Protein AF-A0A2G5B6R5-F1 (afdb_monomer_lite)

Sequence (101 aa):
LQSRLMDGTRFLDLSIRLKQPYTFVHQGDCEHVMVFTDLRLLGPKDDQFVESYPKQVFRTRHMRHKCRMCSAYPAQYVTKNDFHSGMSPCYFCEKCYTPFH

Structure (mmCIF, N/CA/C/O backbone):
data_AF-A0A2G5B6R5-F1
#
_entry.id   AF-A0A2G5B6R5-F1
#
loop_
_atom_site.group_PDB
_atom_site.id
_atom_site.type_symbol
_atom_site.label_atom_id
_atom_site.lab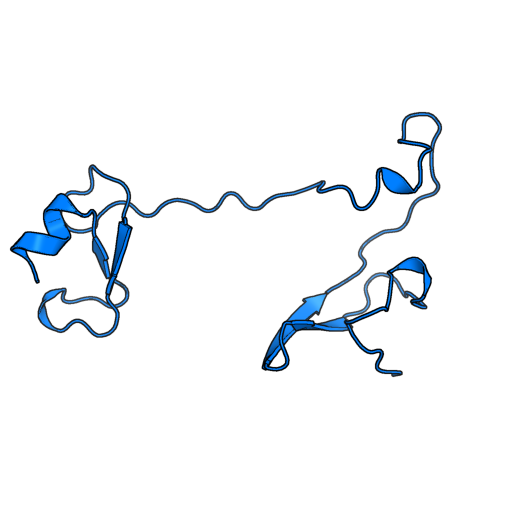el_alt_id
_atom_site.label_comp_id
_atom_site.label_asym_id
_atom_site.label_entity_id
_atom_site.label_seq_id
_atom_site.pdbx_PDB_ins_code
_atom_site.Cartn_x
_atom_site.Cartn_y
_atom_site.Cartn_z
_atom_site.occupancy
_atom_site.B_iso_or_equiv
_atom_site.auth_seq_id
_atom_site.auth_comp_id
_atom_site.auth_asym_id
_atom_site.auth_atom_id
_atom_site.pdbx_PDB_model_num
ATOM 1 N N . LEU A 1 1 ? -22.198 -13.463 2.267 1.00 58.06 1 LEU A N 1
ATOM 2 C CA . LEU A 1 1 ? -21.353 -12.249 2.366 1.00 58.06 1 LEU A CA 1
ATOM 3 C C . LEU A 1 1 ? -21.828 -11.288 1.288 1.00 58.06 1 LEU A C 1
ATOM 5 O O . LEU A 1 1 ? -22.021 -11.735 0.168 1.00 58.06 1 LEU A O 1
ATOM 9 N N . GLN A 1 2 ? -22.141 -10.041 1.638 1.00 66.56 2 GLN A N 1
ATOM 10 C CA . GLN A 1 2 ? -22.731 -9.071 0.710 1.00 66.56 2 GLN A CA 1
ATOM 11 C C . GLN A 1 2 ? -21.610 -8.340 -0.040 1.00 66.56 2 GLN A C 1
ATOM 13 O O . GLN A 1 2 ? -20.741 -7.754 0.600 1.00 66.56 2 GLN A O 1
ATOM 18 N N . SER A 1 3 ? -21.613 -8.390 -1.371 1.00 79.88 3 SER A N 1
ATOM 19 C CA . SER A 1 3 ? -20.695 -7.611 -2.206 1.00 79.88 3 SER A CA 1
ATOM 20 C C . SER A 1 3 ? -21.207 -6.178 -2.367 1.00 79.88 3 SER A C 1
ATOM 22 O O . SER A 1 3 ? -22.415 -5.947 -2.466 1.00 79.88 3 SER A O 1
ATOM 24 N N . ARG A 1 4 ? -20.294 -5.206 -2.392 1.00 84.75 4 ARG A N 1
ATOM 25 C CA . ARG A 1 4 ? -20.584 -3.789 -2.656 1.00 84.75 4 ARG A CA 1
ATOM 26 C C . ARG A 1 4 ? -19.706 -3.311 -3.807 1.00 84.75 4 ARG A C 1
ATOM 28 O O . ARG A 1 4 ? -18.609 -3.832 -3.993 1.00 84.75 4 ARG A O 1
ATOM 35 N N . LEU A 1 5 ? -20.204 -2.351 -4.583 1.00 88.19 5 LEU A N 1
ATOM 36 C CA . LEU A 1 5 ? -19.416 -1.721 -5.640 1.00 88.19 5 LEU A CA 1
ATOM 37 C C . LEU A 1 5 ? -18.291 -0.911 -5.002 1.00 88.19 5 LEU A C 1
ATOM 39 O O . LEU A 1 5 ? -18.528 -0.184 -4.043 1.00 88.19 5 LEU A O 1
ATOM 43 N N . MET A 1 6 ? -17.075 -1.043 -5.524 1.00 84.69 6 MET A N 1
ATOM 44 C CA . MET A 1 6 ? -15.938 -0.248 -5.055 1.00 84.69 6 MET A CA 1
ATOM 45 C C . MET A 1 6 ? -16.147 1.244 -5.316 1.00 84.69 6 MET A C 1
ATOM 47 O O . MET A 1 6 ? -15.794 2.073 -4.481 1.00 84.69 6 MET A O 1
ATOM 51 N N . ASP A 1 7 ? -16.750 1.570 -6.459 1.00 85.62 7 ASP A N 1
ATOM 52 C CA . ASP A 1 7 ? -17.156 2.930 -6.776 1.00 85.62 7 ASP A CA 1
ATOM 53 C C . ASP A 1 7 ? -18.339 3.359 -5.894 1.00 85.62 7 ASP A C 1
ATOM 55 O O . ASP A 1 7 ? -19.314 2.622 -5.729 1.00 85.62 7 ASP A O 1
ATOM 59 N N . GLY A 1 8 ? -18.226 4.538 -5.287 1.00 86.12 8 GLY A N 1
ATOM 60 C CA . GLY A 1 8 ? -19.256 5.124 -4.425 1.00 86.12 8 GLY A CA 1
ATOM 61 C C . GLY A 1 8 ? -19.422 4.521 -3.019 1.00 86.12 8 GLY A C 1
ATOM 62 O O . GLY A 1 8 ? -20.127 5.121 -2.211 1.00 86.12 8 GLY A O 1
ATOM 63 N N . THR A 1 9 ? -18.776 3.399 -2.675 1.00 90.19 9 THR A N 1
ATOM 64 C CA . THR A 1 9 ? -18.828 2.837 -1.306 1.00 90.19 9 THR A CA 1
ATOM 65 C C . THR A 1 9 ? -17.692 3.387 -0.444 1.00 90.19 9 THR A C 1
ATOM 67 O O . THR A 1 9 ? -16.518 3.250 -0.787 1.00 90.19 9 THR A O 1
ATOM 70 N N . ARG A 1 10 ? -18.011 3.963 0.720 1.00 88.44 10 ARG A N 1
ATOM 71 C CA . ARG A 1 10 ? -17.022 4.438 1.703 1.00 88.44 10 ARG A CA 1
ATOM 72 C C . ARG A 1 10 ? -16.859 3.429 2.837 1.00 88.44 10 ARG A C 1
ATOM 74 O O . ARG A 1 10 ? -17.746 2.625 3.103 1.00 88.44 10 ARG A O 1
ATOM 81 N N . PHE A 1 11 ? -15.765 3.532 3.594 1.00 86.69 11 PHE A N 1
ATOM 82 C CA . PHE A 1 11 ? -15.540 2.687 4.779 1.00 86.69 11 PHE A CA 1
ATOM 83 C C . PHE A 1 11 ? -16.657 2.788 5.830 1.00 86.69 11 PHE A C 1
ATOM 85 O O . PHE A 1 11 ? -16.949 1.798 6.492 1.00 86.69 11 PHE A O 1
ATOM 92 N N . LEU A 1 12 ? -17.297 3.956 5.958 1.00 87.00 12 LEU A N 1
ATOM 93 C CA . LEU A 1 12 ? -18.424 4.178 6.874 1.00 87.00 12 LEU A CA 1
ATOM 94 C C . LEU A 1 12 ? -19.689 3.407 6.471 1.00 87.00 12 LEU A C 1
ATOM 96 O O . LEU A 1 12 ? -20.541 3.154 7.317 1.00 87.00 12 LEU A O 1
ATOM 100 N N . ASP A 1 13 ? -19.806 3.025 5.200 1.00 90.25 13 ASP A N 1
ATOM 101 C CA . ASP A 1 13 ? -20.969 2.313 4.672 1.00 90.25 13 ASP A CA 1
ATOM 102 C C . ASP A 1 13 ? -20.816 0.780 4.847 1.00 90.25 13 ASP A C 1
ATOM 104 O O . ASP A 1 13 ? -21.718 0.003 4.522 1.00 90.25 13 ASP A O 1
ATOM 108 N N . LEU A 1 14 ? -19.666 0.322 5.366 1.00 89.19 14 LEU A N 1
ATOM 109 C CA . LEU A 1 14 ? -19.332 -1.089 5.549 1.00 89.19 14 LEU A CA 1
ATOM 110 C C . LEU A 1 14 ? -19.655 -1.575 6.966 1.00 89.19 14 LEU A C 1
ATOM 112 O O . LEU A 1 14 ? -19.284 -0.968 7.966 1.00 89.19 14 LEU A O 1
ATOM 116 N N . SER A 1 15 ? -20.261 -2.759 7.059 1.00 91.25 15 SER A N 1
ATOM 117 C CA . SER A 1 15 ? -20.335 -3.512 8.317 1.00 91.25 15 SER A CA 1
ATOM 118 C C . SER A 1 15 ? -19.061 -4.334 8.505 1.00 91.25 15 SER A C 1
ATOM 120 O O . SER A 1 15 ? -18.885 -5.374 7.868 1.00 91.25 15 SER A O 1
ATOM 122 N N . ILE A 1 16 ? -18.167 -3.860 9.372 1.00 90.62 16 ILE A N 1
ATOM 123 C CA . ILE A 1 16 ? -16.826 -4.425 9.552 1.00 90.62 16 ILE A CA 1
ATOM 124 C C . ILE A 1 16 ? -16.781 -5.352 10.771 1.00 90.62 16 ILE A C 1
ATOM 126 O O . ILE A 1 16 ? -17.204 -5.008 11.871 1.00 90.62 16 ILE A O 1
ATOM 130 N N . ARG A 1 17 ? -16.192 -6.530 10.575 1.00 93.75 17 ARG A N 1
ATOM 131 C CA . ARG A 1 17 ? -15.687 -7.427 11.623 1.00 93.75 17 ARG A CA 1
ATOM 132 C C . ARG A 1 17 ? -14.165 -7.400 11.627 1.00 93.75 17 ARG A C 1
ATOM 134 O O . ARG A 1 17 ? -13.549 -7.544 10.567 1.00 93.75 17 ARG A O 1
ATOM 141 N N . LEU A 1 18 ? -13.580 -7.250 12.811 1.00 95.56 18 LEU A N 1
ATOM 142 C CA . LEU A 1 18 ? -12.131 -7.275 12.988 1.00 95.56 18 LEU A CA 1
ATOM 143 C C . LEU A 1 18 ? -11.564 -8.672 12.736 1.00 95.56 18 LEU A C 1
ATOM 145 O O . LEU A 1 18 ? -12.228 -9.676 12.991 1.00 95.56 18 LEU A O 1
ATOM 149 N N . LYS A 1 19 ? -10.316 -8.713 12.261 1.00 95.94 19 LYS A N 1
ATOM 150 C CA . LYS A 1 19 ? -9.527 -9.932 12.009 1.00 95.94 19 LYS A CA 1
ATOM 151 C C . LYS A 1 19 ? -10.158 -10.907 11.006 1.00 95.94 19 LYS A C 1
ATOM 153 O O . LYS A 1 19 ? -9.733 -12.053 10.909 1.00 95.94 19 LYS A O 1
ATOM 158 N N . GLN A 1 20 ? -11.142 -10.448 10.238 1.00 94.81 20 GLN A N 1
ATOM 159 C CA . GLN A 1 20 ? -11.766 -11.205 9.161 1.00 94.81 20 GLN A CA 1
ATOM 160 C C . GLN A 1 20 ? -11.118 -10.819 7.819 1.00 94.81 20 GLN A C 1
ATOM 162 O O . GLN A 1 20 ? -10.940 -9.624 7.573 1.00 94.81 20 GLN A O 1
ATOM 167 N N . PRO A 1 21 ? -10.785 -11.781 6.939 1.00 94.81 21 PRO A N 1
ATOM 168 C CA . PRO A 1 21 ? -10.384 -11.482 5.567 1.00 94.81 21 PRO A CA 1
ATOM 169 C C . PRO A 1 21 ? -11.568 -11.015 4.712 1.00 94.81 21 PRO A C 1
ATOM 171 O O . PRO A 1 21 ? -12.636 -11.634 4.715 1.00 94.81 21 PRO A O 1
ATOM 174 N N . TYR A 1 22 ? -11.337 -9.946 3.953 1.00 92.69 22 TYR A N 1
ATOM 175 C CA . TYR A 1 22 ? -12.223 -9.398 2.927 1.00 92.69 22 TYR A CA 1
ATOM 176 C C . TYR A 1 22 ? -11.505 -9.392 1.580 1.00 92.69 22 TYR A C 1
ATOM 178 O O . TYR A 1 22 ? -10.299 -9.151 1.526 1.00 92.69 22 TYR A O 1
ATOM 186 N N . THR A 1 23 ? -12.249 -9.601 0.496 1.00 91.94 23 THR A N 1
ATOM 187 C CA . THR A 1 23 ? -11.727 -9.450 -0.866 1.00 91.94 23 THR A CA 1
ATOM 188 C C . THR A 1 23 ? -11.978 -8.032 -1.357 1.00 91.94 23 THR A C 1
ATOM 190 O O . THR A 1 23 ? -13.111 -7.552 -1.355 1.00 91.94 23 THR A O 1
ATOM 193 N N . PHE A 1 24 ? -10.911 -7.373 -1.784 1.00 90.19 24 PHE A N 1
ATOM 194 C CA . PHE A 1 24 ? -10.912 -6.086 -2.461 1.00 90.19 24 PHE A CA 1
ATOM 195 C C . PHE A 1 24 ? -10.521 -6.303 -3.914 1.00 90.19 24 PHE A C 1
ATOM 197 O O . PHE A 1 24 ? -9.476 -6.890 -4.173 1.00 90.19 24 PHE A O 1
ATOM 204 N N . VAL A 1 25 ? -11.333 -5.824 -4.851 1.00 89.56 25 VAL A N 1
ATOM 205 C CA . VAL A 1 25 ? -11.052 -5.964 -6.283 1.00 89.56 25 VAL A CA 1
ATOM 206 C C . VAL A 1 25 ? -10.777 -4.586 -6.866 1.00 89.56 25 VAL A C 1
ATOM 208 O O . VAL A 1 25 ? -11.668 -3.739 -6.926 1.00 89.56 25 VAL A O 1
ATOM 211 N N . HIS A 1 26 ? -9.538 -4.349 -7.285 1.00 84.81 26 HIS A N 1
ATOM 212 C CA . HIS A 1 26 ? -9.129 -3.130 -7.971 1.00 84.81 26 HIS A CA 1
ATOM 213 C C . HIS A 1 26 ? -9.276 -3.314 -9.483 1.00 84.81 26 HIS A C 1
ATOM 215 O O . HIS A 1 26 ? -8.817 -4.311 -10.027 1.00 84.81 26 HIS A O 1
ATOM 221 N N . GLN A 1 27 ? -9.931 -2.359 -10.152 1.00 83.56 27 GLN A N 1
ATOM 222 C CA . GLN A 1 27 ? -10.086 -2.302 -11.619 1.00 83.56 27 GLN A CA 1
ATOM 223 C C . GLN A 1 27 ? -10.665 -3.565 -12.296 1.00 83.56 27 GLN A C 1
ATOM 225 O O . GLN A 1 27 ? -10.565 -3.717 -13.506 1.00 83.56 27 GLN A O 1
ATOM 230 N N . GLY A 1 28 ? -11.364 -4.418 -11.540 1.00 78.06 28 GLY A N 1
ATOM 231 C CA . GLY A 1 28 ? -12.147 -5.541 -12.068 1.00 78.06 28 GLY A CA 1
ATOM 232 C C . GLY A 1 28 ? -11.414 -6.881 -12.150 1.00 78.06 28 GLY A C 1
ATOM 233 O O . GLY A 1 28 ? -12.086 -7.901 -12.258 1.00 78.06 28 GLY A O 1
ATOM 234 N N . ASP A 1 29 ? -10.087 -6.906 -12.045 1.00 83.88 29 ASP A N 1
ATOM 235 C CA . ASP A 1 29 ? -9.280 -8.126 -12.199 1.00 83.88 29 ASP A CA 1
ATOM 236 C C . ASP A 1 29 ? -8.176 -8.300 -11.139 1.00 83.88 29 ASP A C 1
ATOM 238 O O . ASP A 1 29 ? -7.628 -9.392 -10.987 1.00 83.88 29 ASP A O 1
ATOM 242 N N . CYS A 1 30 ? -7.854 -7.257 -10.372 1.00 88.06 30 CYS A N 1
ATOM 243 C CA . CYS A 1 30 ? -6.792 -7.310 -9.375 1.00 88.06 30 CYS A CA 1
ATOM 244 C C . CYS A 1 30 ? -7.365 -7.538 -7.970 1.00 88.06 30 CYS A C 1
ATOM 246 O O . CYS A 1 30 ? -7.850 -6.611 -7.315 1.00 88.06 30 CYS A O 1
ATOM 248 N N . GLU A 1 31 ? -7.320 -8.786 -7.503 1.00 91.75 31 GLU A N 1
ATOM 249 C CA . GLU A 1 31 ? -7.852 -9.182 -6.199 1.00 91.75 31 GLU A CA 1
ATOM 250 C C . GLU A 1 31 ? -6.800 -9.090 -5.086 1.00 91.75 31 GLU A C 1
ATOM 252 O O . GLU A 1 31 ? -5.696 -9.636 -5.169 1.00 91.75 31 GLU A O 1
ATOM 257 N N . HIS A 1 32 ? -7.167 -8.432 -3.990 1.00 91.06 32 HIS A N 1
ATOM 258 C CA . HIS A 1 32 ? -6.346 -8.282 -2.800 1.00 91.06 32 HIS A CA 1
ATOM 259 C C . HIS A 1 32 ? -7.130 -8.665 -1.552 1.00 91.06 32 HIS A C 1
ATOM 261 O O . HIS A 1 32 ? -8.285 -8.281 -1.370 1.00 91.06 32 HIS A O 1
ATOM 267 N N . VAL A 1 33 ? -6.473 -9.379 -0.643 1.00 94.06 33 VAL A N 1
ATOM 268 C CA . VAL A 1 33 ? -7.031 -9.633 0.684 1.00 94.06 33 VAL A CA 1
ATOM 269 C C . VAL A 1 33 ? -6.770 -8.419 1.567 1.00 94.06 33 VAL A C 1
ATOM 271 O O . VAL A 1 33 ? -5.628 -7.997 1.739 1.00 94.06 33 VAL A O 1
ATOM 274 N N . MET A 1 34 ? -7.832 -7.879 2.155 1.00 92.38 34 MET A N 1
ATOM 275 C CA . MET A 1 34 ? -7.768 -6.825 3.162 1.00 92.38 34 MET A CA 1
ATOM 276 C C . MET A 1 34 ? -8.294 -7.342 4.496 1.00 92.38 34 MET A C 1
ATOM 278 O O . MET A 1 34 ? -9.248 -8.117 4.547 1.00 92.38 34 MET A O 1
ATOM 282 N N . VAL A 1 35 ? -7.685 -6.890 5.590 1.00 94.81 35 VAL A N 1
ATOM 283 C CA . VAL A 1 35 ? -8.096 -7.239 6.953 1.00 94.81 35 VAL A CA 1
ATOM 284 C C . VAL A 1 35 ? -8.127 -5.967 7.785 1.00 94.81 35 VAL A C 1
ATOM 286 O O . VAL A 1 35 ? -7.134 -5.246 7.860 1.00 94.81 35 VAL A O 1
ATOM 289 N N . PHE A 1 36 ? -9.251 -5.714 8.449 1.00 93.88 36 PHE A N 1
ATOM 290 C CA . PHE A 1 36 ? -9.320 -4.700 9.498 1.00 93.88 36 PHE A CA 1
ATOM 291 C C . PHE A 1 36 ? -8.782 -5.320 10.784 1.00 93.88 36 PHE A C 1
ATOM 293 O O . PHE A 1 36 ? -9.416 -6.204 11.361 1.00 93.88 36 PHE A O 1
ATOM 300 N N . THR A 1 37 ? -7.581 -4.926 11.194 1.00 95.31 37 THR A N 1
ATOM 301 C CA . THR A 1 37 ? -6.891 -5.551 12.330 1.00 95.31 37 THR A CA 1
ATOM 302 C C . THR A 1 37 ? -7.420 -5.040 13.663 1.00 95.31 37 THR A C 1
ATOM 304 O O . THR A 1 37 ? -7.679 -5.838 14.563 1.00 95.31 37 THR A O 1
ATOM 307 N N . ASP A 1 38 ? -7.650 -3.729 13.750 1.00 93.69 38 ASP A N 1
ATOM 308 C CA . ASP A 1 38 ? -7.925 -3.021 14.995 1.00 93.69 38 ASP A CA 1
ATOM 309 C C . ASP A 1 38 ? -8.953 -1.901 14.790 1.00 93.69 38 ASP A C 1
ATOM 311 O O . ASP A 1 38 ? -9.122 -1.370 13.690 1.00 93.69 38 ASP A O 1
ATOM 315 N N . LEU A 1 39 ? -9.625 -1.523 15.878 1.00 91.75 39 LEU A N 1
ATOM 316 C CA . LEU A 1 39 ? -10.519 -0.371 15.954 1.00 91.75 39 LEU A CA 1
ATOM 317 C C . LEU A 1 39 ? -10.289 0.339 17.286 1.00 91.75 39 LEU A C 1
ATOM 319 O O . LEU A 1 39 ? -10.113 -0.304 18.319 1.00 91.75 39 LEU A O 1
ATOM 323 N N . ARG A 1 40 ? -10.293 1.671 17.262 1.00 91.38 40 ARG A N 1
ATOM 324 C CA . ARG A 1 40 ? -10.128 2.504 18.454 1.00 91.38 40 ARG A CA 1
ATOM 325 C C . ARG A 1 40 ? -11.084 3.685 18.421 1.00 91.38 40 ARG A C 1
ATOM 327 O O . ARG A 1 40 ? -11.451 4.155 17.347 1.00 91.38 40 ARG A O 1
ATOM 334 N N . LEU A 1 41 ? -11.433 4.183 19.602 1.00 92.69 41 LEU A N 1
ATOM 335 C CA . LEU A 1 41 ? -12.155 5.443 19.738 1.00 92.69 41 LEU A CA 1
ATOM 336 C C . LEU A 1 41 ? -11.251 6.624 19.356 1.00 92.69 41 LEU A C 1
ATOM 338 O O . LEU A 1 41 ? -10.030 6.575 19.550 1.00 92.69 41 LEU A O 1
ATOM 342 N N . LEU A 1 42 ? -11.870 7.673 18.814 1.00 93.06 42 LEU A N 1
ATOM 343 C CA . LEU A 1 42 ? -11.201 8.932 18.507 1.00 93.06 42 LEU A CA 1
ATOM 344 C C . LEU A 1 42 ? -10.807 9.617 19.821 1.00 93.06 42 LEU A C 1
ATOM 346 O O . LEU A 1 42 ? -11.648 9.847 20.688 1.00 93.06 42 LEU A O 1
ATOM 350 N N . GLY A 1 43 ? -9.518 9.888 19.987 1.00 94.94 43 GLY A N 1
ATOM 351 C CA . GLY A 1 43 ? -8.959 10.530 21.166 1.00 94.94 43 GLY A CA 1
ATOM 352 C C . GLY A 1 43 ? -8.723 12.030 20.960 1.00 94.94 43 GLY A C 1
ATOM 353 O O . GLY A 1 43 ? -8.692 12.505 19.826 1.00 94.94 43 GLY A O 1
ATOM 354 N N . PRO A 1 44 ? -8.464 12.795 22.037 1.00 95.69 44 PRO A N 1
ATOM 355 C CA . PRO A 1 44 ? -8.264 14.249 21.956 1.00 95.69 44 PRO A CA 1
ATOM 356 C C . PRO A 1 44 ? -7.025 14.695 21.165 1.00 95.69 44 PRO A C 1
ATOM 358 O O . PRO A 1 44 ? -6.934 15.848 20.763 1.00 95.69 44 PRO A O 1
ATOM 361 N N . LYS A 1 45 ? -6.039 13.805 20.985 1.00 94.12 45 LYS A N 1
ATOM 362 C CA . LYS A 1 45 ? -4.806 14.080 20.224 1.00 94.12 45 LYS A CA 1
ATOM 363 C C . LYS A 1 45 ? -4.932 13.749 18.739 1.00 94.12 45 LYS A C 1
ATOM 365 O O . LYS A 1 45 ? -4.003 14.011 17.979 1.00 94.12 45 LYS A O 1
ATOM 370 N N . ASP A 1 46 ? -6.034 13.124 18.348 1.00 93.12 46 ASP A N 1
ATOM 371 C CA . ASP A 1 46 ? -6.290 12.809 16.956 1.00 93.12 46 ASP A CA 1
ATOM 372 C C . ASP A 1 46 ? -6.857 14.015 16.225 1.00 93.12 46 ASP A C 1
ATOM 374 O O . ASP A 1 46 ? -7.350 14.972 16.822 1.00 93.12 46 ASP A O 1
ATOM 378 N N . ASP A 1 47 ? -6.817 13.935 14.905 1.00 93.50 47 ASP A N 1
ATOM 379 C CA . ASP A 1 47 ? -7.488 14.906 14.062 1.00 93.50 47 ASP A CA 1
ATOM 380 C C . ASP A 1 47 ? -8.997 14.715 14.167 1.00 93.50 47 ASP A C 1
ATOM 382 O O . ASP A 1 47 ? -9.491 13.602 13.967 1.00 93.50 47 ASP A O 1
ATOM 386 N N . GLN A 1 48 ? -9.692 15.787 14.540 1.00 94.19 48 GLN A N 1
ATOM 387 C CA . GLN A 1 48 ? -11.131 15.778 14.800 1.00 94.19 48 GLN A CA 1
ATOM 388 C C . GLN A 1 48 ? -11.955 16.018 13.529 1.00 94.19 48 GLN A C 1
ATOM 390 O O . GLN A 1 48 ? -13.167 15.819 13.541 1.00 94.19 48 GLN A O 1
ATOM 395 N N . PHE A 1 49 ? -11.310 16.433 12.438 1.00 92.50 49 PHE A N 1
ATOM 396 C CA . PHE A 1 49 ? -11.965 16.725 11.171 1.00 92.50 49 PHE A CA 1
ATOM 397 C C . PHE A 1 49 ? -12.075 15.453 10.326 1.00 92.50 49 PHE A C 1
ATOM 399 O O . PHE A 1 49 ? -11.086 14.754 10.090 1.00 92.50 49 PHE A O 1
ATOM 406 N N . VAL A 1 50 ? -13.287 15.131 9.866 1.00 88.00 50 VAL A N 1
ATOM 407 C CA . VAL A 1 50 ? -13.558 13.905 9.090 1.00 88.00 50 VAL A CA 1
ATOM 408 C C . VAL A 1 50 ? -12.858 13.964 7.732 1.00 88.00 50 VAL A C 1
ATOM 410 O O . VAL A 1 50 ? -12.323 12.962 7.264 1.00 88.00 50 VAL A O 1
ATOM 413 N N . GLU A 1 51 ? -12.803 15.152 7.139 1.00 90.75 51 GLU A N 1
ATOM 414 C CA . GLU A 1 51 ? -12.119 15.475 5.888 1.00 90.75 51 GLU A CA 1
ATOM 415 C C . GLU A 1 51 ? -10.605 15.229 5.928 1.00 90.75 51 GLU A C 1
ATOM 417 O O . GLU A 1 51 ? -9.986 15.039 4.883 1.00 90.75 51 GLU A O 1
ATOM 422 N N . SER A 1 52 ? -10.004 15.163 7.118 1.00 91.50 52 SER A N 1
ATOM 423 C CA . SER A 1 52 ? -8.590 14.820 7.282 1.00 91.50 52 SER A CA 1
ATOM 424 C C . SER A 1 52 ? -8.304 13.321 7.125 1.00 91.50 52 SER A C 1
ATOM 426 O O . SER A 1 52 ? -7.141 12.910 7.184 1.00 91.50 52 SER A O 1
ATOM 428 N N . TYR A 1 53 ? -9.336 12.487 6.968 1.00 90.12 53 TYR A N 1
ATOM 429 C CA . TYR A 1 53 ? -9.231 11.044 6.750 1.00 90.12 53 TYR A CA 1
ATOM 430 C C . TYR A 1 53 ? -9.624 10.668 5.312 1.00 90.12 53 TYR A C 1
ATOM 432 O O . TYR A 1 53 ? -10.452 11.341 4.701 1.00 90.12 53 TYR A O 1
ATOM 440 N N . PRO A 1 54 ? -9.091 9.554 4.767 1.00 91.00 54 PRO A N 1
ATOM 441 C CA . PRO A 1 54 ? -8.190 8.580 5.396 1.00 91.00 54 PRO A CA 1
ATOM 442 C C . PRO A 1 54 ? -6.742 9.076 5.537 1.00 91.00 54 PRO A C 1
ATOM 444 O O . PRO A 1 54 ? -6.225 9.789 4.681 1.00 91.00 54 PRO A O 1
ATOM 447 N N . LYS A 1 55 ? -6.054 8.639 6.603 1.00 89.31 55 LYS A N 1
ATOM 448 C CA . LYS A 1 55 ? -4.643 8.975 6.855 1.00 89.31 55 LYS A CA 1
ATOM 449 C C . LYS A 1 55 ? -3.724 7.811 6.523 1.00 89.31 55 LYS A C 1
ATOM 451 O O . LYS A 1 55 ? -3.895 6.703 7.030 1.00 89.31 55 LYS A O 1
ATOM 456 N N . GLN A 1 56 ? -2.697 8.080 5.722 1.00 90.44 56 GLN A N 1
ATOM 457 C CA . GLN A 1 56 ? -1.652 7.103 5.459 1.00 90.44 56 GLN A CA 1
ATOM 458 C C . GLN A 1 56 ? -0.729 6.977 6.679 1.00 90.44 56 GLN A C 1
ATOM 460 O O . GLN A 1 56 ? 0.161 7.796 6.884 1.00 90.44 56 GLN A O 1
ATOM 465 N N . VAL A 1 57 ? -0.933 5.932 7.482 1.00 89.69 57 VAL A N 1
ATOM 466 C CA . VAL A 1 57 ? -0.095 5.635 8.662 1.00 89.69 57 VAL A CA 1
ATOM 467 C C . VAL A 1 57 ? 1.160 4.831 8.318 1.00 89.69 57 VAL A C 1
ATOM 469 O O . VAL A 1 57 ? 2.125 4.819 9.076 1.00 89.69 57 VAL A O 1
ATOM 472 N N . PHE A 1 58 ? 1.159 4.163 7.163 1.00 89.50 58 PHE A N 1
ATOM 473 C CA . PHE A 1 58 ? 2.270 3.350 6.694 1.00 89.50 58 PHE A CA 1
ATOM 474 C C . PHE A 1 58 ? 2.413 3.452 5.176 1.00 89.50 58 PHE A C 1
ATOM 476 O O . PHE A 1 58 ? 1.436 3.484 4.422 1.00 89.50 58 PHE A O 1
ATOM 483 N N . ARG A 1 59 ? 3.661 3.464 4.714 1.00 88.19 59 ARG A N 1
ATOM 484 C CA . ARG A 1 59 ? 4.015 3.273 3.311 1.00 88.19 59 ARG A CA 1
ATOM 485 C C . ARG A 1 59 ? 5.162 2.287 3.256 1.00 88.19 59 ARG A C 1
ATOM 487 O O . ARG A 1 59 ? 6.235 2.578 3.781 1.00 88.19 59 ARG A O 1
ATOM 494 N N . THR A 1 60 ? 4.968 1.164 2.571 1.00 87.06 60 THR A N 1
ATOM 495 C CA . THR A 1 60 ? 6.101 0.301 2.233 1.00 87.06 60 THR A CA 1
ATOM 496 C C . THR A 1 60 ? 7.113 1.116 1.440 1.00 87.06 60 THR A C 1
ATOM 498 O O . THR A 1 60 ? 6.782 1.771 0.447 1.00 87.06 60 THR A O 1
ATOM 501 N N . ARG A 1 61 ? 8.371 1.080 1.879 1.00 83.94 61 ARG A N 1
ATOM 502 C CA . ARG A 1 61 ? 9.467 1.660 1.115 1.00 83.94 61 ARG A CA 1
ATOM 503 C C . ARG A 1 61 ? 9.714 0.762 -0.091 1.00 83.94 61 ARG A C 1
ATOM 505 O O . ARG A 1 61 ? 10.266 -0.324 0.050 1.00 83.94 61 ARG A O 1
ATOM 512 N N . HIS A 1 62 ? 9.327 1.219 -1.277 1.00 81.06 62 HIS A N 1
ATOM 513 C CA . HIS A 1 62 ? 9.725 0.547 -2.508 1.00 81.06 62 HIS A CA 1
ATOM 514 C C . HIS A 1 62 ? 11.242 0.673 -2.655 1.00 81.06 62 HIS A C 1
ATOM 516 O O . HIS A 1 62 ? 11.776 1.763 -2.881 1.00 81.06 62 HIS A O 1
ATOM 522 N N . MET A 1 63 ? 11.948 -0.439 -2.465 1.00 80.69 63 MET A N 1
ATOM 523 C CA . MET A 1 63 ? 13.385 -0.485 -2.668 1.00 80.69 63 MET A CA 1
ATOM 524 C C . MET A 1 63 ? 13.652 -0.368 -4.168 1.00 80.69 63 MET A C 1
ATOM 526 O O . MET A 1 63 ? 13.195 -1.189 -4.960 1.00 80.69 63 MET A O 1
ATOM 530 N N . ARG A 1 64 ? 14.359 0.689 -4.574 1.00 85.12 64 ARG A N 1
ATOM 531 C CA . ARG A 1 64 ? 14.768 0.843 -5.971 1.00 85.12 64 ARG A CA 1
ATOM 532 C C . ARG A 1 64 ? 15.839 -0.201 -6.271 1.00 85.12 64 ARG A C 1
ATOM 534 O O . ARG A 1 64 ? 16.886 -0.204 -5.623 1.00 85.12 64 ARG A O 1
ATOM 541 N N . HIS A 1 65 ? 15.580 -1.070 -7.244 1.00 92.19 65 HIS A N 1
ATOM 542 C CA . HIS A 1 65 ? 16.582 -2.010 -7.737 1.00 92.19 65 HIS A CA 1
ATOM 543 C C . HIS A 1 65 ? 17.747 -1.237 -8.359 1.00 92.19 65 HIS A C 1
ATOM 545 O O . HIS A 1 65 ? 17.545 -0.215 -9.015 1.00 92.19 65 HIS A O 1
ATOM 551 N N . LYS A 1 66 ? 18.974 -1.712 -8.147 1.00 95.12 66 LYS A N 1
ATOM 552 C CA . LYS A 1 66 ? 20.146 -1.221 -8.877 1.00 95.12 66 LYS A CA 1
ATOM 553 C C . LYS A 1 66 ? 20.198 -1.885 -10.250 1.00 95.12 66 LYS A C 1
ATOM 555 O O . LYS A 1 66 ? 19.752 -3.020 -10.403 1.00 95.12 66 LYS A O 1
ATOM 560 N N . CYS A 1 67 ? 20.766 -1.185 -11.227 1.00 95.69 67 CYS A N 1
ATOM 561 C CA . CYS A 1 67 ? 21.104 -1.763 -12.520 1.00 95.69 67 CYS A CA 1
ATOM 562 C C . CYS A 1 67 ? 21.963 -3.012 -12.320 1.00 95.69 67 CYS A C 1
ATOM 564 O O . CYS A 1 67 ? 22.965 -2.968 -11.608 1.00 95.69 67 CYS A O 1
ATOM 566 N N . ARG A 1 68 ? 21.592 -4.109 -12.971 1.00 94.62 68 ARG A N 1
ATOM 567 C CA . ARG A 1 68 ? 22.295 -5.382 -12.873 1.00 94.62 68 ARG A CA 1
ATOM 568 C C . ARG A 1 68 ? 23.634 -5.364 -13.604 1.00 94.62 68 ARG A C 1
ATOM 570 O O . ARG A 1 68 ? 24.552 -6.044 -13.166 1.00 94.62 68 ARG A O 1
ATOM 577 N N . MET A 1 69 ? 23.754 -4.544 -14.648 1.00 94.12 69 MET A N 1
ATOM 578 C CA . MET A 1 69 ? 24.976 -4.423 -15.446 1.00 94.12 69 MET A CA 1
ATOM 579 C C . MET A 1 69 ? 26.072 -3.639 -14.720 1.00 94.12 69 MET A C 1
ATOM 581 O O . MET A 1 69 ? 27.213 -4.080 -14.672 1.00 94.12 69 MET A O 1
ATOM 585 N N . CYS A 1 70 ? 25.743 -2.486 -14.125 1.00 94.94 70 CYS A N 1
ATOM 586 C CA . CYS A 1 70 ? 26.752 -1.615 -13.507 1.00 94.94 70 CYS A CA 1
ATOM 587 C C . CYS A 1 70 ? 26.710 -1.564 -11.977 1.00 94.94 70 CYS A C 1
ATOM 589 O O . CYS A 1 70 ? 27.643 -1.053 -11.367 1.00 94.94 70 CYS A O 1
ATOM 591 N N . SER A 1 71 ? 25.627 -2.013 -11.333 1.00 94.69 71 SER A N 1
ATOM 592 C CA . SER A 1 71 ? 25.411 -1.923 -9.875 1.00 94.69 71 SER A CA 1
ATOM 593 C C . SER A 1 71 ? 25.536 -0.512 -9.259 1.00 94.69 71 SER A C 1
ATOM 595 O O . SER A 1 71 ? 25.501 -0.361 -8.033 1.00 94.69 71 SER A O 1
ATOM 597 N N . ALA A 1 72 ? 25.639 0.530 -10.090 1.00 94.50 72 ALA A N 1
ATOM 598 C CA . ALA A 1 72 ? 25.890 1.907 -9.672 1.00 94.50 72 ALA A CA 1
ATOM 599 C C . ALA A 1 72 ? 24.607 2.746 -9.643 1.00 94.50 72 ALA A C 1
ATOM 601 O O . ALA A 1 72 ? 24.304 3.400 -8.647 1.00 94.50 72 ALA A O 1
ATOM 602 N N . TYR A 1 73 ? 23.829 2.697 -10.725 1.00 95.56 73 TYR A N 1
ATOM 603 C CA . TYR A 1 73 ? 22.647 3.537 -10.904 1.00 95.56 73 TYR A CA 1
ATOM 604 C C . TYR A 1 73 ? 21.352 2.777 -10.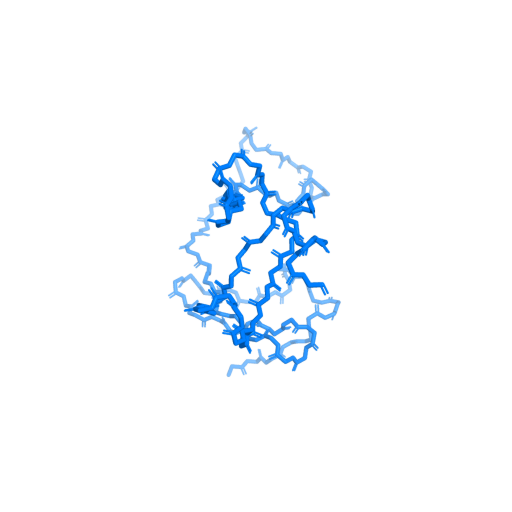598 1.00 95.56 73 TYR A C 1
ATOM 606 O O . TYR A 1 73 ? 21.303 1.556 -10.781 1.00 95.56 73 TYR A O 1
ATOM 614 N N . PRO A 1 74 ? 20.286 3.470 -10.158 1.00 95.31 74 PRO A N 1
ATOM 615 C CA . PRO A 1 74 ? 18.972 2.857 -10.030 1.00 95.31 74 PRO A CA 1
ATOM 616 C C . PRO A 1 74 ? 18.474 2.369 -11.393 1.00 95.31 74 PRO A C 1
ATOM 618 O O . PRO A 1 74 ? 18.737 2.980 -12.432 1.00 95.31 74 PRO A O 1
ATOM 621 N N . ALA A 1 75 ? 17.757 1.254 -11.373 1.00 95.75 75 ALA A N 1
ATOM 622 C CA . ALA A 1 75 ? 17.108 0.714 -12.547 1.00 95.75 75 ALA A CA 1
ATOM 623 C C . ALA A 1 75 ? 15.942 1.613 -12.972 1.00 95.75 75 ALA A C 1
ATOM 625 O O . ALA A 1 75 ? 15.163 2.074 -12.136 1.00 95.75 75 ALA A O 1
ATOM 626 N N . GLN A 1 76 ? 15.852 1.842 -14.276 1.00 95.31 76 GLN A N 1
ATOM 627 C CA . GLN A 1 76 ? 14.765 2.550 -14.950 1.00 95.31 76 GLN A CA 1
ATOM 628 C C . GLN A 1 76 ? 13.980 1.609 -15.874 1.00 95.31 76 GLN A C 1
ATOM 630 O O . GLN A 1 76 ? 12.800 1.834 -16.116 1.00 95.31 76 GLN A O 1
ATOM 635 N N . TYR A 1 77 ? 14.617 0.526 -16.330 1.00 94.94 77 TYR A N 1
ATOM 636 C CA . TYR A 1 77 ? 14.033 -0.479 -17.211 1.00 94.94 77 TYR A CA 1
ATOM 637 C C . TYR A 1 77 ? 14.051 -1.848 -16.537 1.00 94.94 77 TYR A C 1
ATOM 63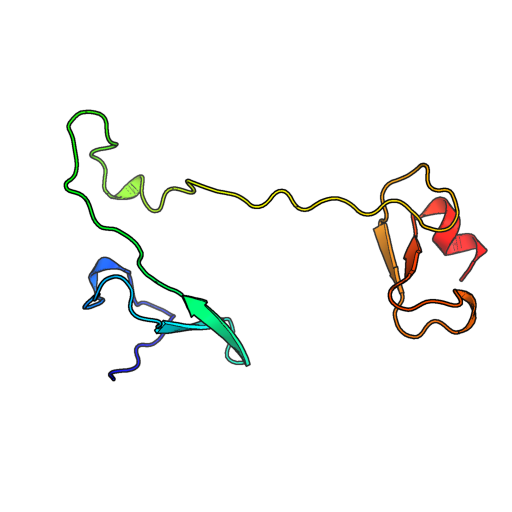9 O O . TYR A 1 77 ? 14.979 -2.178 -15.788 1.00 94.94 77 TYR A O 1
ATOM 647 N N . VAL A 1 78 ? 13.024 -2.645 -16.826 1.00 95.81 78 VAL A N 1
ATOM 648 C CA . VAL A 1 78 ? 12.928 -4.048 -16.421 1.00 95.81 78 VAL A CA 1
ATOM 649 C C . VAL A 1 78 ? 12.599 -4.867 -17.656 1.00 95.81 78 VAL A C 1
ATOM 651 O O . VAL A 1 78 ? 11.546 -4.659 -18.256 1.00 95.81 78 VAL A O 1
ATOM 654 N N . THR A 1 79 ? 13.472 -5.801 -18.019 1.00 95.12 79 THR A N 1
ATOM 655 C CA . THR A 1 79 ? 13.200 -6.765 -19.087 1.00 95.12 79 THR A CA 1
ATOM 656 C C . THR A 1 79 ? 12.738 -8.086 -18.487 1.00 95.12 79 THR A C 1
ATOM 658 O O . THR A 1 79 ? 13.146 -8.484 -17.391 1.00 95.12 79 THR A O 1
ATOM 661 N N . LYS A 1 80 ? 11.817 -8.751 -19.184 1.00 95.62 80 LYS A N 1
ATOM 662 C CA . LYS A 1 80 ? 11.306 -10.080 -18.840 1.00 95.62 80 LYS A CA 1
ATOM 663 C C . LYS A 1 80 ? 11.523 -10.987 -20.038 1.00 95.62 80 LYS A C 1
ATOM 665 O O . LYS A 1 80 ? 11.255 -10.572 -21.160 1.00 95.62 80 LYS A O 1
ATOM 670 N N . ASN A 1 81 ? 11.960 -12.215 -19.780 1.00 93.81 81 ASN A N 1
ATOM 671 C CA . ASN A 1 81 ? 12.236 -13.236 -20.798 1.00 93.81 81 ASN A CA 1
ATOM 672 C C . ASN A 1 81 ? 13.233 -12.761 -21.867 1.00 93.81 81 ASN A C 1
ATOM 674 O O . ASN A 1 81 ? 13.158 -13.151 -23.028 1.00 93.81 81 ASN A O 1
ATOM 678 N N . ASP A 1 82 ? 14.159 -11.903 -21.457 1.00 91.44 82 ASP A N 1
ATOM 679 C CA . ASP A 1 82 ? 15.219 -11.377 -22.298 1.00 91.44 82 ASP A CA 1
ATOM 680 C C . ASP A 1 82 ? 16.358 -12.397 -22.355 1.00 91.44 82 ASP A C 1
ATOM 682 O O . ASP A 1 82 ? 17.083 -12.610 -21.378 1.00 91.44 82 ASP A O 1
ATOM 686 N N . PHE A 1 83 ? 16.476 -13.041 -23.516 1.00 90.88 83 PHE A N 1
ATOM 687 C CA . PHE A 1 83 ? 17.467 -14.077 -23.779 1.00 90.88 83 PHE A CA 1
ATOM 688 C C . PHE A 1 83 ? 18.902 -13.576 -23.573 1.00 90.88 83 PHE A C 1
ATOM 690 O O . PHE A 1 83 ? 19.724 -14.304 -23.019 1.00 90.88 83 PHE A O 1
ATOM 697 N N . HIS A 1 84 ? 19.200 -12.331 -23.957 1.00 89.62 84 HIS A N 1
ATOM 698 C CA . HIS A 1 84 ? 20.547 -11.772 -23.851 1.00 89.62 84 HIS A CA 1
ATOM 699 C C . HIS A 1 84 ? 20.929 -11.479 -22.400 1.00 89.62 84 HIS A C 1
ATOM 701 O O . HIS A 1 84 ? 22.081 -11.668 -22.015 1.00 89.62 84 HIS A O 1
ATOM 707 N N . SER A 1 85 ? 19.973 -11.058 -21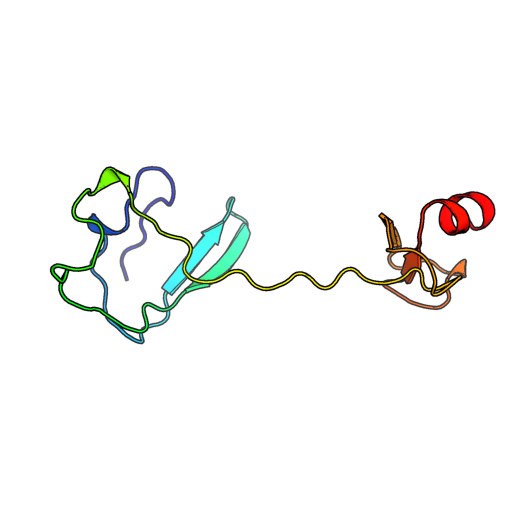.568 1.00 91.00 85 SER A N 1
ATOM 708 C CA . SER A 1 85 ? 20.246 -10.736 -20.160 1.00 91.00 85 SER A CA 1
ATOM 709 C C . SER A 1 85 ? 20.591 -11.934 -19.269 1.00 91.00 85 SER A C 1
ATOM 711 O O . SER A 1 85 ? 21.104 -11.737 -18.166 1.00 91.00 85 SER A O 1
ATOM 713 N N . GLY A 1 86 ? 20.280 -13.162 -19.699 1.00 89.00 86 GLY A N 1
ATOM 714 C CA . GLY A 1 86 ? 20.531 -14.387 -18.932 1.00 89.00 86 GLY A CA 1
ATOM 715 C C . GLY A 1 86 ? 19.718 -14.525 -17.635 1.00 89.00 86 GLY A C 1
ATOM 716 O O . GLY A 1 86 ? 19.936 -15.472 -16.881 1.00 89.00 86 GLY A O 1
ATOM 717 N N . MET A 1 87 ? 18.787 -13.606 -17.346 1.00 89.00 87 MET A N 1
ATOM 718 C CA . MET A 1 87 ? 17.909 -13.669 -16.174 1.00 89.00 87 MET A CA 1
ATOM 719 C C . MET A 1 87 ? 16.591 -12.917 -16.390 1.00 89.00 87 MET A C 1
ATOM 721 O O . MET A 1 87 ? 16.519 -11.957 -17.144 1.00 89.00 87 MET A O 1
ATOM 725 N N . SER A 1 88 ? 15.534 -13.318 -15.683 1.00 93.19 88 SER A N 1
ATOM 726 C CA . SER A 1 88 ? 14.211 -12.694 -15.790 1.00 93.19 88 SER A CA 1
ATOM 727 C C . SER A 1 88 ? 13.568 -12.589 -14.399 1.00 93.19 88 SER A C 1
ATOM 729 O O . SER A 1 88 ? 13.406 -13.624 -13.749 1.00 93.19 88 SER A O 1
ATOM 731 N N . PRO A 1 89 ? 13.201 -11.387 -13.909 1.00 94.31 89 PRO A N 1
ATOM 732 C CA . PRO A 1 89 ? 13.406 -10.077 -14.532 1.00 94.31 89 PRO A CA 1
ATOM 733 C C . PRO A 1 89 ? 14.860 -9.579 -14.429 1.00 94.31 89 PRO A C 1
ATOM 735 O O . PRO A 1 89 ? 15.503 -9.745 -13.389 1.00 94.31 89 PRO A O 1
ATOM 738 N N . CYS A 1 90 ? 15.355 -8.902 -15.469 1.00 95.50 90 CYS A N 1
ATOM 739 C CA . CYS A 1 90 ? 16.629 -8.179 -15.430 1.00 95.50 90 CYS A CA 1
ATOM 740 C C . CYS A 1 90 ? 16.394 -6.663 -15.334 1.00 95.50 90 CYS A C 1
ATOM 742 O O . CYS A 1 90 ? 15.525 -6.108 -16.003 1.00 95.50 90 CYS A O 1
ATOM 744 N N . TYR A 1 91 ? 17.160 -5.984 -14.479 1.00 96.06 91 TYR A N 1
ATOM 745 C CA . TYR A 1 91 ? 16.992 -4.563 -1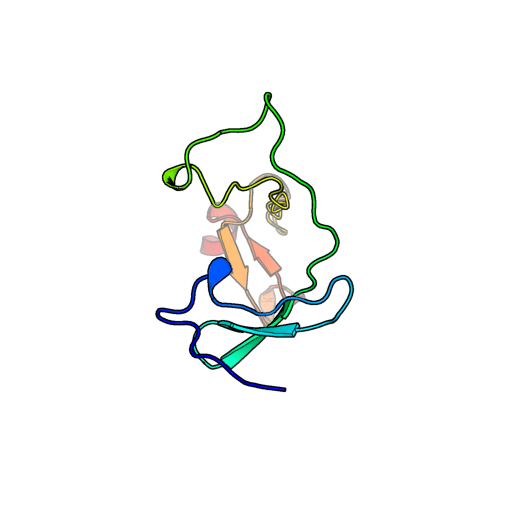4.164 1.00 96.06 91 TYR A CA 1
ATOM 746 C C . TYR A 1 91 ? 18.127 -3.738 -14.776 1.00 96.06 91 TYR A C 1
ATOM 748 O O . TYR A 1 91 ? 19.293 -4.004 -14.490 1.00 96.06 91 TY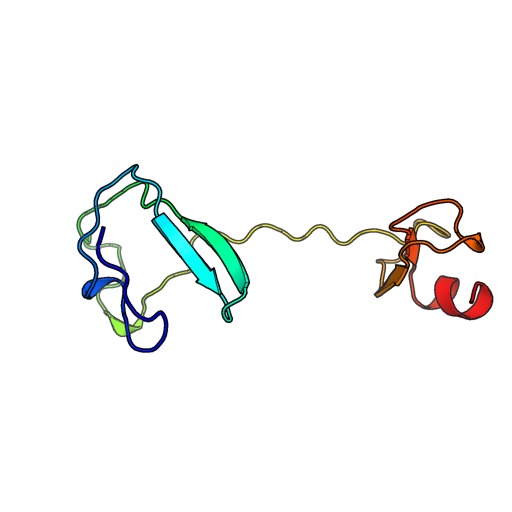R A O 1
ATOM 756 N N . PHE A 1 92 ? 17.816 -2.685 -15.532 1.00 96.69 92 PHE A N 1
ATOM 757 C CA . PHE A 1 92 ? 18.816 -1.833 -16.186 1.00 96.69 92 PHE A CA 1
ATOM 758 C C . PHE A 1 92 ? 18.628 -0.364 -15.816 1.00 96.69 92 PHE A C 1
ATOM 760 O O . PHE A 1 92 ? 17.506 0.134 -15.745 1.00 96.69 92 PHE A O 1
ATOM 767 N N . CYS A 1 93 ? 19.726 0.364 -15.611 1.00 96.88 93 CYS A N 1
ATOM 768 C CA . CYS A 1 93 ? 19.689 1.816 -15.754 1.00 96.88 93 CYS A CA 1
ATOM 769 C C . CYS A 1 93 ? 19.708 2.168 -17.243 1.00 96.88 93 CYS A C 1
ATOM 771 O O . CYS A 1 93 ? 20.214 1.400 -18.057 1.00 96.88 93 CYS A O 1
ATOM 773 N N . GLU A 1 94 ? 19.218 3.353 -17.576 1.00 96.25 94 GLU A N 1
ATOM 774 C CA . GLU A 1 94 ? 19.173 3.876 -18.945 1.00 96.25 94 GLU A CA 1
ATOM 775 C C . GLU A 1 94 ? 20.507 3.745 -19.693 1.00 96.25 94 GLU A C 1
ATOM 777 O O . GLU A 1 94 ? 20.555 3.148 -20.761 1.00 96.25 94 GLU A O 1
ATOM 782 N N . LYS A 1 95 ? 21.619 4.157 -19.067 1.00 96.50 95 LYS A N 1
ATOM 783 C CA . LYS A 1 95 ? 22.966 4.085 -19.664 1.00 96.50 95 LYS A CA 1
ATOM 784 C C . LYS A 1 95 ? 23.409 2.674 -20.059 1.00 96.50 95 LYS A C 1
ATOM 786 O O . LYS A 1 95 ? 24.233 2.533 -20.952 1.00 96.50 95 LYS A O 1
ATOM 791 N N . CYS A 1 96 ? 22.933 1.650 -19.352 1.00 96.06 96 CYS A N 1
ATOM 792 C CA . CYS A 1 96 ? 23.267 0.257 -19.648 1.00 96.06 96 CYS A CA 1
ATOM 793 C C . CYS A 1 96 ? 22.224 -0.411 -20.541 1.00 96.06 96 CYS A C 1
ATOM 795 O O . CYS A 1 96 ? 22.553 -1.398 -21.181 1.00 96.06 96 CYS A O 1
ATOM 797 N N . TYR A 1 97 ? 20.986 0.088 -20.559 1.00 96.19 97 TYR A N 1
ATOM 798 C CA . TYR A 1 97 ? 19.918 -0.478 -21.371 1.00 96.19 97 TYR A CA 1
ATOM 799 C C . TYR A 1 97 ? 20.166 -0.228 -22.863 1.00 96.19 97 TYR A C 1
ATOM 801 O O . TYR A 1 97 ? 20.225 -1.189 -23.617 1.00 96.19 97 TYR A O 1
ATOM 809 N N . THR A 1 98 ? 20.388 1.031 -23.260 1.00 94.19 98 THR A N 1
ATOM 810 C CA . THR A 1 98 ? 20.536 1.453 -24.668 1.00 94.19 98 THR A CA 1
ATOM 811 C C . THR A 1 98 ? 21.675 0.784 -25.452 1.00 94.19 98 THR A C 1
ATOM 813 O O . THR A 1 98 ? 21.484 0.511 -26.624 1.00 94.19 98 THR A O 1
ATOM 816 N N . PRO A 1 99 ? 22.879 0.538 -24.900 1.00 94.00 99 PRO A N 1
ATOM 817 C CA . PRO A 1 99 ? 23.911 -0.190 -25.645 1.00 94.00 99 PRO A CA 1
ATOM 818 C C . PRO A 1 99 ? 23.725 -1.716 -25.616 1.00 94.00 99 PRO A C 1
ATOM 820 O O . PRO A 1 99 ? 24.412 -2.416 -26.354 1.00 94.00 99 PRO A O 1
ATOM 823 N N . PHE A 1 100 ? 22.868 -2.239 -24.734 1.00 91.06 100 PHE A N 1
ATOM 824 C CA . PHE A 1 100 ? 22.618 -3.677 -24.593 1.00 91.06 100 PHE A CA 1
ATOM 825 C C . PHE A 1 100 ? 21.421 -4.152 -25.438 1.00 91.06 100 PHE A C 1
ATOM 827 O O . PHE A 1 100 ? 21.373 -5.327 -25.795 1.00 91.06 100 PHE A O 1
ATOM 834 N N . HIS A 1 101 ? 20.486 -3.248 -25.759 1.00 91.62 101 HIS A N 1
ATOM 835 C CA . HIS A 1 101 ? 19.273 -3.477 -26.555 1.00 91.62 101 HIS A CA 1
ATOM 836 C C . HIS A 1 101 ? 19.174 -2.479 -27.701 1.00 91.62 101 HIS A C 1
ATOM 838 O O . HIS A 1 101 ? 18.845 -2.920 -28.823 1.00 91.62 101 HIS A O 1
#

Radius of gyration: 21.56 Å; chains: 1; bounding box: 50×31×48 Å

Foldseek 3Di:
DDDDDPPPDDPVNDDDDAPDWDWDDDPNHDTDTDGRHDDDDDDPPDDPDPVVDDDDPDDPDDDFDAQPVPSPHGFPDWDAPDPQQVDGGGTHDPVGPVVSD

InterPro domains:
  IPR022042 snRNA-activating protein complex, subunit 3 [PF12251] (2-101)
  IPR022042 snRNA-activating protein complex, subunit 3 [PTHR13421] (3-101)

pLDDT: mean 90.87, std 5.81, range [58.06, 96.88]

Secondary structure (DSSP, 8-state):
-----STT--GGGS---TT-EEEEEETTTEEEEEE-----PPPTTS---GGG-S--------PPPBPTTTSSSBP-EEESS-TTTSSSSEEE-HHHHTTT-

Organism: Coemansia reversa (strain ATCC 12441 / NRRL 1564) (NCBI:txid763665)